Protein AF-A0A955ZMC4-F1 (afdb_monomer_lite)

pLDDT: mean 79.46, std 15.6, range [41.31, 94.06]

Structure (mmCIF, N/CA/C/O backbone):
data_AF-A0A955ZMC4-F1
#
_entry.id   AF-A0A955ZMC4-F1
#
loop_
_atom_site.group_PDB
_atom_site.id
_atom_site.type_symbol
_atom_site.label_atom_id
_atom_site.label_alt_id
_atom_site.label_comp_id
_atom_site.label_asym_id
_atom_site.label_entity_id
_atom_site.label_seq_id
_atom_site.pdbx_PDB_ins_code
_atom_site.Cartn_x
_atom_site.Cartn_y
_atom_site.Cartn_z
_atom_site.occupancy
_atom_site.B_iso_or_equiv
_atom_site.auth_seq_id
_atom_site.auth_comp_id
_atom_site.auth_asym_id
_atom_site.auth_atom_id
_atom_site.pdbx_PDB_model_num
ATOM 1 N N . MET A 1 1 ? 25.271 -28.287 45.655 1.00 44.34 1 MET A N 1
ATOM 2 C CA . MET A 1 1 ? 23.927 -27.688 45.802 1.00 44.34 1 MET A CA 1
ATOM 3 C C . MET A 1 1 ? 23.465 -27.319 44.400 1.00 44.34 1 MET A C 1
ATOM 5 O O . MET A 1 1 ? 24.111 -26.497 43.769 1.00 44.34 1 MET A O 1
ATOM 9 N N . ARG A 1 2 ? 22.493 -28.053 43.844 1.00 44.69 2 ARG A N 1
ATOM 10 C CA . ARG A 1 2 ? 22.006 -27.866 42.467 1.00 44.69 2 ARG A CA 1
ATOM 11 C C . ARG A 1 2 ? 20.879 -26.839 42.517 1.00 44.69 2 ARG A C 1
ATOM 13 O O . ARG A 1 2 ? 19.793 -27.168 42.981 1.00 44.69 2 ARG A O 1
ATOM 20 N N . SER A 1 3 ? 21.160 -25.607 42.108 1.00 47.25 3 SER A N 1
ATOM 21 C CA . SER A 1 3 ? 20.132 -24.574 42.000 1.00 47.25 3 SER A CA 1
ATOM 22 C C . SER A 1 3 ? 19.228 -24.889 40.815 1.00 47.25 3 SER A C 1
ATOM 24 O O . SER A 1 3 ? 19.640 -24.821 39.660 1.00 47.25 3 SER A O 1
ATOM 26 N N . VAL A 1 4 ? 17.997 -25.272 41.137 1.00 54.53 4 VAL A N 1
ATOM 27 C CA . VAL A 1 4 ? 16.861 -25.331 40.222 1.00 54.53 4 VAL A CA 1
ATOM 28 C C . VAL A 1 4 ? 16.446 -23.885 39.970 1.00 54.53 4 VAL A C 1
ATOM 30 O O . VAL A 1 4 ? 15.851 -23.259 40.844 1.00 54.53 4 VAL A O 1
ATOM 33 N N . PHE A 1 5 ? 16.799 -23.325 38.813 1.00 49.81 5 PHE A N 1
ATOM 34 C CA . PHE A 1 5 ? 16.191 -22.072 38.375 1.00 49.81 5 PHE A CA 1
ATOM 35 C C . PHE A 1 5 ? 14.831 -22.398 37.771 1.00 49.81 5 PHE A C 1
ATOM 37 O O . PHE A 1 5 ? 14.717 -23.030 36.722 1.00 49.81 5 PHE A O 1
ATOM 44 N N . ALA A 1 6 ? 13.809 -22.029 38.535 1.00 47.81 6 ALA A N 1
ATOM 45 C CA . ALA A 1 6 ? 12.412 -22.155 38.196 1.00 47.81 6 ALA A CA 1
ATOM 46 C C . ALA A 1 6 ? 12.115 -21.470 36.856 1.00 47.81 6 ALA A C 1
ATOM 48 O O . ALA A 1 6 ? 12.454 -20.307 36.639 1.00 47.81 6 ALA A O 1
ATOM 49 N N . VAL A 1 7 ? 11.443 -22.219 35.983 1.00 51.25 7 VAL A N 1
ATOM 50 C CA . VAL A 1 7 ? 10.759 -21.717 34.794 1.00 51.25 7 VAL A CA 1
ATOM 51 C C . VAL A 1 7 ? 9.654 -20.780 35.275 1.00 51.25 7 VAL A C 1
ATOM 53 O O . VAL A 1 7 ? 8.578 -21.216 35.682 1.00 51.25 7 VAL A O 1
ATOM 56 N N . ALA A 1 8 ? 9.943 -19.481 35.285 1.00 49.03 8 ALA A N 1
ATOM 57 C CA . ALA A 1 8 ? 8.933 -18.454 35.458 1.00 49.03 8 ALA A CA 1
ATOM 58 C C . ALA A 1 8 ? 8.169 -18.317 34.136 1.00 49.03 8 ALA A C 1
ATOM 60 O O . ALA A 1 8 ? 8.616 -17.659 33.198 1.00 49.03 8 ALA A O 1
ATOM 61 N N . LEU A 1 9 ? 7.021 -18.992 34.075 1.00 51.78 9 LEU A N 1
ATOM 62 C CA . LEU A 1 9 ? 5.942 -18.755 33.121 1.00 51.78 9 LEU A CA 1
ATOM 63 C C . LEU A 1 9 ? 5.473 -17.296 33.243 1.00 51.78 9 LEU A C 1
ATOM 65 O O . LEU A 1 9 ? 4.552 -16.985 33.996 1.00 51.78 9 LEU A O 1
ATOM 69 N N . LEU A 1 10 ? 6.123 -16.396 32.510 1.00 46.91 10 LEU A N 1
ATOM 70 C CA . LEU A 1 10 ? 5.631 -15.049 32.247 1.00 46.91 10 LEU A CA 1
ATOM 71 C C . LEU A 1 10 ? 4.826 -15.085 30.949 1.00 46.91 10 LEU A C 1
ATOM 73 O O . LEU A 1 10 ? 5.359 -15.019 29.844 1.00 46.91 10 LEU A O 1
ATOM 77 N N . ALA A 1 11 ? 3.513 -15.213 31.111 1.00 56.38 11 ALA A N 1
ATOM 78 C CA . ALA A 1 11 ? 2.548 -14.890 30.080 1.00 56.38 11 ALA A CA 1
ATOM 79 C C . ALA A 1 11 ? 2.593 -13.375 29.808 1.00 56.38 11 ALA A C 1
ATOM 81 O O . ALA A 1 11 ? 1.967 -12.589 30.511 1.00 56.38 11 ALA A O 1
ATOM 82 N N . CYS A 1 12 ? 3.327 -12.981 28.772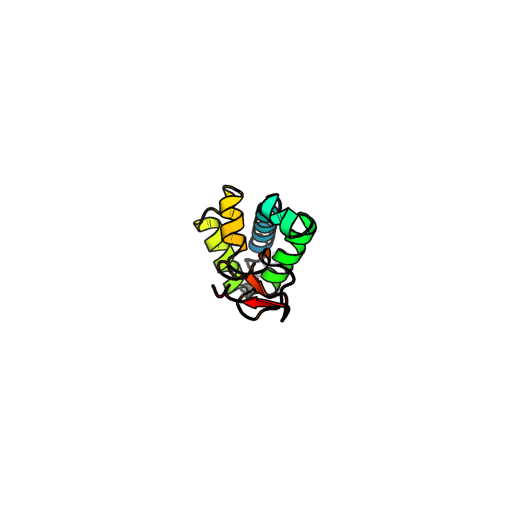 1.00 44.91 12 CYS A N 1
ATOM 83 C CA . CYS A 1 12 ? 3.064 -11.773 28.000 1.00 44.91 12 CYS A CA 1
ATOM 84 C C . CYS A 1 12 ? 2.985 -12.222 26.541 1.00 44.91 12 CYS A C 1
ATOM 86 O O . CYS A 1 12 ? 3.964 -12.715 25.984 1.00 44.91 12 CYS A O 1
ATOM 88 N N . GLY A 1 13 ? 1.798 -12.130 25.943 1.00 46.28 13 GLY A N 1
ATOM 89 C CA . GLY A 1 13 ? 1.525 -12.502 24.554 1.00 46.28 13 GLY A CA 1
ATOM 90 C C . GLY A 1 13 ? 2.170 -11.551 23.544 1.00 46.28 13 GLY A C 1
ATOM 91 O O . GLY A 1 13 ? 1.471 -10.903 22.777 1.00 46.28 13 GLY A O 1
ATOM 92 N N . CYS A 1 14 ? 3.497 -11.472 23.537 1.00 54.31 14 CYS A N 1
ATOM 93 C CA . CYS A 1 14 ? 4.301 -10.779 22.532 1.00 54.31 14 CYS A CA 1
ATOM 94 C C . CYS A 1 14 ? 5.415 -11.686 21.978 1.00 54.31 14 CYS A C 1
ATOM 96 O O . CYS A 1 14 ? 6.460 -11.215 21.548 1.00 54.31 14 CYS A O 1
ATOM 98 N N . ALA A 1 15 ? 5.182 -13.000 21.921 1.00 46.75 15 ALA A N 1
ATOM 99 C CA . ALA A 1 15 ? 6.034 -13.943 21.190 1.00 46.75 15 ALA A CA 1
ATOM 100 C C . ALA A 1 15 ? 5.685 -13.983 19.683 1.00 46.75 15 ALA A C 1
ATOM 102 O O . ALA A 1 15 ? 5.483 -15.054 19.120 1.00 46.75 15 ALA A O 1
ATOM 103 N N . GLY A 1 16 ? 5.571 -12.810 19.046 1.00 44.38 16 GLY A N 1
ATOM 104 C CA . GLY A 1 16 ? 5.252 -12.687 17.614 1.00 44.38 16 GLY A CA 1
ATOM 105 C C . GLY A 1 16 ? 5.879 -11.494 16.877 1.00 44.38 16 GLY A C 1
ATOM 106 O O . GLY A 1 16 ? 5.751 -11.419 15.663 1.00 44.38 16 GLY A O 1
ATOM 107 N N . LEU A 1 17 ? 6.576 -10.577 17.562 1.00 44.50 17 LEU A N 1
ATOM 108 C CA . LEU A 1 17 ? 7.059 -9.320 16.956 1.00 44.50 17 LEU A CA 1
ATOM 109 C C . LEU A 1 17 ? 8.518 -9.325 16.471 1.00 44.50 17 LEU A C 1
ATOM 111 O O . LEU A 1 17 ? 8.997 -8.298 16.021 1.00 44.50 17 LEU A O 1
ATOM 115 N N . VAL A 1 18 ? 9.254 -10.438 16.538 1.00 44.88 18 VAL A N 1
ATOM 116 C CA . VAL A 1 18 ? 10.579 -10.466 15.877 1.00 44.88 18 VAL A CA 1
ATOM 117 C C . VAL A 1 18 ? 10.442 -10.862 14.403 1.00 44.88 18 VAL A C 1
ATOM 119 O O . VAL A 1 18 ? 11.096 -10.267 13.564 1.00 44.88 18 VAL A O 1
ATOM 122 N N . GLY A 1 19 ? 9.506 -11.757 14.058 1.00 47.69 19 GLY A N 1
ATOM 123 C CA . GLY A 1 19 ? 9.282 -12.168 12.663 1.00 47.69 19 GLY A CA 1
ATOM 124 C C . GLY A 1 19 ? 8.350 -11.252 11.864 1.00 47.69 19 GLY A C 1
ATOM 125 O O . GLY A 1 19 ? 8.623 -10.967 10.707 1.00 47.69 19 GLY A O 1
ATOM 126 N N . ALA A 1 20 ? 7.274 -10.735 12.472 1.00 52.44 20 ALA A N 1
ATOM 127 C CA . ALA A 1 20 ? 6.296 -9.899 11.760 1.00 52.44 20 ALA A CA 1
ATOM 128 C C . ALA A 1 20 ? 6.845 -8.518 11.351 1.00 52.44 20 ALA A C 1
ATOM 130 O O . ALA A 1 20 ? 6.267 -7.835 10.504 1.00 52.44 20 ALA A O 1
ATOM 131 N N . ASP A 1 21 ? 7.934 -8.081 11.981 1.00 59.97 21 ASP A N 1
ATOM 132 C CA . ASP A 1 21 ? 8.611 -6.828 11.669 1.00 59.97 21 ASP A CA 1
ATOM 133 C C . ASP A 1 21 ? 9.599 -6.984 10.512 1.00 59.97 21 ASP A C 1
ATOM 135 O O . ASP A 1 21 ? 9.594 -6.138 9.620 1.00 59.97 21 ASP A O 1
ATOM 139 N N . GLU A 1 22 ? 10.351 -8.088 10.462 1.00 65.75 22 GLU A N 1
ATOM 140 C CA . GLU A 1 22 ? 11.218 -8.429 9.323 1.00 65.75 22 GLU A CA 1
ATOM 141 C C . GLU A 1 22 ? 10.389 -8.751 8.070 1.00 65.75 22 GLU A C 1
ATOM 143 O O . GLU A 1 22 ? 10.588 -8.139 7.025 1.00 65.75 22 GLU A O 1
ATOM 148 N N . GLU A 1 23 ? 9.362 -9.598 8.199 1.00 71.62 23 GLU A N 1
ATOM 149 C CA . GLU A 1 23 ? 8.484 -9.989 7.085 1.00 71.62 23 GLU A CA 1
ATOM 150 C C . GLU A 1 23 ? 7.713 -8.783 6.514 1.00 71.62 23 GLU A C 1
ATOM 152 O O . GLU A 1 23 ? 7.443 -8.695 5.317 1.00 71.62 23 GLU A O 1
ATOM 157 N N . ARG A 1 24 ? 7.412 -7.790 7.364 1.00 76.06 24 ARG A N 1
ATOM 158 C CA . ARG A 1 24 ? 6.831 -6.515 6.934 1.00 76.06 24 ARG A CA 1
ATOM 159 C C . ARG A 1 24 ? 7.815 -5.671 6.133 1.00 76.06 24 ARG A C 1
ATOM 161 O O . ARG A 1 24 ? 7.407 -5.110 5.119 1.00 76.06 24 ARG A O 1
ATOM 168 N N . GLN A 1 25 ? 9.054 -5.527 6.601 1.00 78.50 25 GLN A N 1
ATOM 169 C CA . GLN A 1 25 ? 10.063 -4.733 5.895 1.00 78.50 25 GLN A CA 1
ATOM 170 C C . GLN A 1 25 ? 10.384 -5.350 4.532 1.00 78.50 25 GLN A C 1
ATOM 172 O O . GLN A 1 25 ? 10.402 -4.629 3.539 1.00 78.50 25 GLN A O 1
ATOM 177 N N . ASP A 1 26 ? 10.484 -6.678 4.452 1.00 82.69 26 ASP A N 1
ATOM 178 C CA . ASP A 1 26 ? 10.683 -7.389 3.186 1.00 82.69 26 ASP A CA 1
ATOM 179 C C . ASP A 1 26 ? 9.545 -7.122 2.189 1.00 82.69 26 ASP A C 1
ATOM 181 O O . ASP A 1 26 ? 9.790 -6.844 1.014 1.00 82.69 26 ASP A O 1
ATOM 185 N N . VAL A 1 27 ? 8.289 -7.144 2.651 1.00 85.88 27 VAL A N 1
ATOM 186 C CA . VAL A 1 27 ? 7.122 -6.832 1.812 1.00 85.88 27 VAL A CA 1
ATOM 187 C C . VAL A 1 27 ? 7.128 -5.371 1.350 1.00 85.88 27 VAL A C 1
ATOM 189 O O . VAL A 1 27 ? 6.831 -5.105 0.186 1.00 85.88 27 VAL A O 1
ATOM 192 N N . ILE A 1 28 ? 7.475 -4.424 2.228 1.00 87.56 28 ILE A N 1
ATOM 193 C CA . ILE A 1 28 ? 7.563 -2.998 1.877 1.00 87.56 28 ILE A CA 1
ATOM 194 C C . ILE A 1 28 ? 8.634 -2.784 0.802 1.00 87.56 28 ILE A C 1
ATOM 196 O O . ILE A 1 28 ? 8.335 -2.204 -0.242 1.00 87.56 28 ILE A O 1
ATOM 200 N N . SER A 1 29 ? 9.848 -3.298 1.011 1.00 87.19 29 SER A N 1
ATOM 201 C CA . SER A 1 29 ? 10.934 -3.189 0.034 1.00 87.19 29 SER A CA 1
ATOM 202 C C . SER A 1 29 ? 10.574 -3.854 -1.294 1.00 87.19 29 SER A C 1
ATOM 204 O O . SER A 1 29 ? 10.886 -3.325 -2.360 1.00 87.19 29 SER A O 1
ATOM 206 N N . LEU A 1 30 ? 9.854 -4.977 -1.260 1.00 86.25 30 LEU A N 1
ATOM 207 C CA . LEU A 1 30 ? 9.417 -5.672 -2.467 1.00 86.25 30 LEU A CA 1
ATOM 208 C C . LEU A 1 30 ? 8.319 -4.919 -3.235 1.00 86.25 30 LEU A C 1
ATOM 210 O O . LEU A 1 30 ? 8.266 -5.007 -4.457 1.00 86.25 30 LEU A O 1
ATOM 214 N N . ILE A 1 31 ? 7.472 -4.138 -2.563 1.00 87.00 31 ILE A N 1
ATOM 215 C CA . ILE A 1 31 ? 6.557 -3.207 -3.242 1.00 87.00 31 ILE A CA 1
ATOM 216 C C . ILE A 1 31 ? 7.347 -2.041 -3.847 1.00 87.00 31 ILE A C 1
ATOM 218 O O . ILE A 1 31 ? 7.129 -1.666 -4.997 1.00 87.00 31 ILE A O 1
ATOM 222 N N . CYS A 1 32 ? 8.286 -1.482 -3.086 1.00 88.69 32 CYS A N 1
ATOM 223 C CA . CYS A 1 32 ? 9.017 -0.273 -3.456 1.00 88.69 32 CYS A CA 1
ATOM 224 C C . CYS A 1 32 ? 10.180 -0.504 -4.437 1.00 88.69 32 CYS A C 1
ATOM 226 O O . CYS A 1 32 ? 10.780 0.466 -4.895 1.00 88.69 32 CYS A O 1
ATOM 228 N N . VAL A 1 33 ? 10.494 -1.755 -4.797 1.00 88.19 33 VAL A N 1
ATOM 229 C CA . VAL A 1 33 ? 11.416 -2.081 -5.903 1.00 88.19 33 VAL A CA 1
ATOM 230 C C . VAL A 1 33 ? 10.759 -1.908 -7.278 1.00 88.19 33 VAL A C 1
ATOM 232 O O . VAL A 1 33 ? 11.448 -1.823 -8.293 1.00 88.19 33 VAL A O 1
ATOM 235 N N . CYS A 1 34 ? 9.428 -1.867 -7.326 1.00 85.06 34 CYS A N 1
ATOM 236 C CA . CYS A 1 34 ? 8.678 -1.686 -8.558 1.00 85.06 34 CYS A CA 1
ATOM 237 C C . CYS A 1 34 ? 8.725 -0.230 -9.004 1.00 85.06 34 CYS A C 1
ATOM 239 O O . CYS A 1 34 ? 8.230 0.637 -8.289 1.00 85.06 34 CYS A O 1
ATOM 241 N N . ASP A 1 35 ? 9.293 0.028 -10.185 1.00 76.62 35 ASP A N 1
ATOM 242 C CA . ASP A 1 35 ? 9.537 1.388 -10.680 1.00 76.62 35 ASP A CA 1
ATOM 243 C C . ASP A 1 35 ? 8.254 2.221 -10.744 1.00 76.62 35 ASP A C 1
ATOM 245 O O . ASP A 1 35 ? 8.255 3.355 -10.289 1.00 76.62 35 ASP A O 1
ATOM 249 N N . ASP A 1 36 ? 7.135 1.634 -11.175 1.00 72.50 36 ASP A N 1
ATOM 250 C CA . ASP A 1 36 ? 5.846 2.333 -11.242 1.00 72.50 36 ASP A CA 1
ATOM 251 C C . ASP A 1 36 ? 5.401 2.858 -9.864 1.00 72.50 36 ASP A C 1
ATOM 253 O O . ASP A 1 36 ? 4.962 3.997 -9.739 1.00 72.50 36 ASP A O 1
ATOM 257 N N . VAL A 1 37 ? 5.600 2.064 -8.807 1.00 71.81 37 VAL A N 1
ATOM 258 C CA . VAL A 1 37 ? 5.260 2.451 -7.429 1.00 71.81 37 VAL A CA 1
ATOM 259 C C . VAL A 1 37 ? 6.323 3.385 -6.850 1.00 71.81 37 VAL A C 1
ATOM 261 O O . VAL A 1 37 ? 6.006 4.375 -6.201 1.00 71.81 37 VAL A O 1
ATOM 264 N N . ALA A 1 38 ? 7.605 3.108 -7.078 1.00 77.88 38 ALA A N 1
ATOM 265 C CA . ALA A 1 38 ? 8.705 3.910 -6.554 1.00 77.88 38 ALA A CA 1
ATOM 266 C C . ALA A 1 38 ? 8.729 5.318 -7.162 1.00 77.88 38 ALA A C 1
ATOM 268 O O . ALA A 1 38 ? 8.894 6.304 -6.440 1.00 77.88 38 ALA A O 1
ATOM 269 N N . SER A 1 39 ? 8.545 5.421 -8.477 1.00 73.50 39 SER A N 1
ATOM 270 C CA . SER A 1 39 ? 8.526 6.672 -9.234 1.00 73.50 39 SER A CA 1
ATOM 271 C C . SER A 1 39 ? 7.370 7.566 -8.802 1.00 73.50 39 SER A C 1
ATOM 273 O O . SER A 1 39 ? 7.563 8.776 -8.669 1.00 73.50 39 SER A O 1
ATOM 275 N N . ASP A 1 40 ? 6.225 6.977 -8.447 1.00 73.19 40 ASP A N 1
ATOM 276 C CA . ASP A 1 40 ? 5.121 7.699 -7.821 1.00 73.19 40 ASP A CA 1
ATOM 277 C C . ASP A 1 40 ? 5.570 8.434 -6.554 1.00 73.19 40 ASP A C 1
ATOM 279 O O . ASP A 1 40 ? 5.169 9.572 -6.330 1.00 73.19 40 ASP A O 1
ATOM 283 N N . PHE A 1 41 ? 6.459 7.848 -5.748 1.00 66.25 41 PHE A N 1
ATOM 284 C CA . PHE A 1 41 ? 6.972 8.425 -4.502 1.00 66.25 41 PHE A CA 1
ATOM 285 C C . PHE A 1 41 ? 8.223 9.300 -4.634 1.00 66.25 41 PHE A C 1
ATOM 287 O O . PHE A 1 41 ? 8.629 9.910 -3.646 1.00 66.25 41 PHE A O 1
ATOM 294 N N . GLY A 1 42 ? 8.813 9.422 -5.822 1.00 76.56 42 GLY A N 1
ATOM 295 C CA . GLY A 1 42 ? 10.120 10.069 -5.982 1.00 76.56 42 GLY A CA 1
ATOM 296 C C . GLY A 1 42 ? 11.297 9.161 -5.598 1.00 76.56 42 GLY A C 1
ATOM 297 O O . GLY A 1 42 ? 12.377 9.654 -5.275 1.00 76.56 42 GLY A O 1
ATOM 298 N N . GLY A 1 43 ? 11.088 7.842 -5.631 1.00 84.50 43 GLY A N 1
ATOM 299 C CA . GLY A 1 43 ? 12.093 6.800 -5.434 1.00 84.50 43 GLY A CA 1
ATOM 300 C C . GLY A 1 43 ? 11.724 5.782 -4.350 1.00 84.50 43 GLY A C 1
ATOM 301 O O . GLY A 1 43 ? 10.861 6.019 -3.503 1.00 84.50 43 GLY A O 1
ATOM 302 N N . ALA A 1 44 ? 12.440 4.652 -4.346 1.00 85.62 44 ALA A N 1
ATOM 303 C CA . ALA A 1 44 ? 12.203 3.535 -3.426 1.00 85.62 44 ALA A CA 1
ATOM 304 C C . ALA A 1 44 ? 12.245 3.963 -1.948 1.00 85.62 44 ALA A C 1
ATOM 306 O O . ALA A 1 44 ? 11.341 3.634 -1.194 1.00 85.62 44 ALA A O 1
ATOM 307 N N . ALA A 1 45 ? 13.216 4.790 -1.549 1.00 86.56 45 ALA A N 1
ATOM 308 C CA . ALA A 1 45 ? 13.346 5.237 -0.158 1.00 86.56 45 ALA A CA 1
ATOM 309 C C . ALA A 1 45 ? 12.131 6.044 0.345 1.00 86.56 45 ALA A C 1
ATOM 311 O O . ALA A 1 45 ? 11.726 5.913 1.499 1.00 86.56 45 ALA A O 1
ATOM 312 N N . ALA A 1 46 ? 11.537 6.881 -0.513 1.00 86.75 46 ALA A N 1
ATOM 313 C CA . ALA A 1 46 ? 10.344 7.651 -0.162 1.00 86.75 46 ALA A CA 1
ATOM 314 C C . ALA A 1 46 ? 9.098 6.755 -0.088 1.00 86.75 46 ALA A C 1
ATOM 316 O O . ALA A 1 46 ? 8.258 6.942 0.793 1.00 86.75 46 ALA A O 1
ATOM 317 N N . CYS A 1 47 ? 9.015 5.753 -0.968 1.00 87.44 47 CYS A N 1
ATOM 318 C CA . CYS A 1 47 ? 7.997 4.710 -0.907 1.00 87.44 47 CYS A CA 1
ATOM 319 C C . CYS A 1 47 ? 8.090 3.927 0.414 1.00 87.44 47 CYS A C 1
ATOM 321 O O . CYS A 1 47 ? 7.104 3.841 1.143 1.00 87.44 47 CYS A O 1
ATOM 323 N N . GLU A 1 48 ? 9.278 3.432 0.778 1.00 89.50 48 GLU A N 1
ATOM 324 C CA . GLU A 1 48 ? 9.478 2.635 1.995 1.00 89.50 48 GLU A CA 1
ATOM 325 C C . GLU A 1 48 ? 9.116 3.426 3.258 1.00 89.50 48 GLU A C 1
ATOM 327 O O . GLU A 1 48 ? 8.414 2.917 4.135 1.00 89.50 48 GLU A O 1
ATOM 332 N N . ALA A 1 49 ? 9.536 4.695 3.329 1.00 88.69 49 ALA A N 1
ATOM 333 C CA . ALA A 1 49 ? 9.234 5.572 4.455 1.00 88.69 49 ALA A CA 1
ATOM 334 C C . ALA A 1 49 ? 7.722 5.798 4.633 1.00 88.69 49 ALA A C 1
ATOM 336 O O . ALA A 1 49 ? 7.210 5.687 5.751 1.00 88.69 49 ALA A O 1
ATOM 337 N N . GLU A 1 50 ? 6.997 6.078 3.546 1.00 86.62 50 GLU A N 1
ATOM 338 C CA . GLU A 1 50 ? 5.547 6.283 3.607 1.00 86.62 50 GLU A CA 1
ATOM 339 C C . GLU A 1 50 ? 4.813 4.985 3.971 1.00 86.62 50 GLU A C 1
ATOM 341 O O . GLU A 1 50 ? 3.962 4.985 4.865 1.00 86.62 50 GLU A O 1
ATOM 346 N N . LEU A 1 51 ? 5.141 3.866 3.313 1.00 88.19 51 LEU A N 1
ATOM 347 C CA . LEU A 1 51 ? 4.482 2.583 3.566 1.00 88.19 51 LEU A CA 1
ATOM 348 C C . LEU A 1 51 ? 4.728 2.102 4.998 1.00 88.19 51 LEU A C 1
ATOM 350 O O . LEU A 1 51 ? 3.778 1.668 5.657 1.00 88.19 51 LEU A O 1
ATOM 354 N N . SER A 1 52 ? 5.959 2.232 5.506 1.00 89.56 52 SER A N 1
ATOM 355 C CA . SER A 1 52 ? 6.263 1.921 6.906 1.00 89.56 52 SER A CA 1
ATOM 356 C C . SER A 1 52 ? 5.432 2.793 7.836 1.00 89.56 52 SER A C 1
ATOM 358 O O . SER A 1 52 ? 4.732 2.256 8.690 1.00 89.56 52 SER A O 1
ATOM 360 N N . SER A 1 53 ? 5.412 4.115 7.626 1.00 89.38 53 SER A N 1
ATOM 361 C CA . SER A 1 53 ? 4.647 5.042 8.468 1.00 89.38 53 SER A CA 1
ATOM 362 C C . SER A 1 53 ? 3.159 4.683 8.534 1.00 89.38 53 SER A C 1
ATOM 364 O O . SER A 1 53 ? 2.560 4.670 9.614 1.00 89.38 53 SER A O 1
ATOM 366 N N . ARG A 1 54 ? 2.555 4.318 7.399 1.00 89.12 54 ARG A N 1
ATOM 367 C CA . ARG A 1 54 ? 1.143 3.917 7.331 1.00 89.12 54 ARG A CA 1
ATOM 368 C C . ARG A 1 54 ? 0.867 2.593 8.022 1.00 89.12 54 ARG A C 1
ATOM 370 O O . ARG A 1 54 ? -0.114 2.472 8.759 1.00 89.12 54 ARG A O 1
ATOM 377 N N . LEU A 1 55 ? 1.726 1.601 7.805 1.00 88.81 55 LEU A N 1
ATOM 378 C CA . LEU A 1 55 ? 1.610 0.313 8.479 1.00 88.81 55 LEU A CA 1
ATOM 379 C C . LEU A 1 55 ? 1.811 0.474 9.989 1.00 88.81 55 LEU A C 1
ATOM 381 O O . LEU A 1 55 ? 1.071 -0.145 10.755 1.00 88.81 55 LEU A O 1
ATOM 385 N N . ASP A 1 56 ? 2.733 1.333 10.420 1.0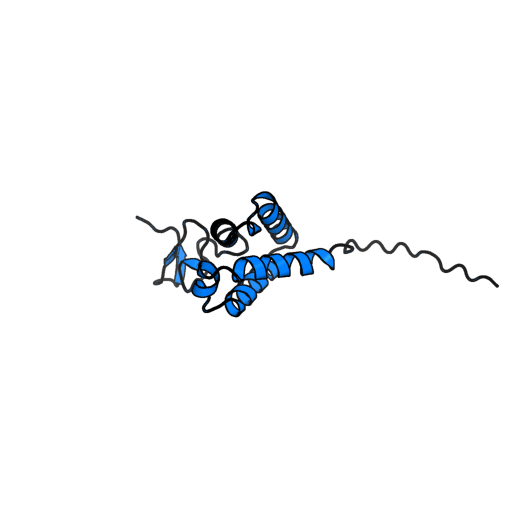0 88.38 56 ASP A N 1
ATOM 386 C CA . ASP A 1 56 ? 2.995 1.653 11.825 1.00 88.38 56 ASP A CA 1
ATOM 387 C C . ASP A 1 56 ? 1.813 2.382 12.482 1.00 88.38 56 ASP A C 1
ATOM 389 O O . ASP A 1 56 ? 1.453 2.060 13.616 1.00 88.38 56 ASP A O 1
ATOM 393 N N . GLY A 1 57 ? 1.148 3.286 11.753 1.00 87.50 57 GLY A N 1
ATOM 394 C CA . GLY A 1 57 ? -0.074 3.967 12.194 1.00 87.50 57 GLY A CA 1
ATOM 395 C C . GLY A 1 57 ? -1.324 3.075 12.237 1.00 87.50 57 GLY A C 1
ATOM 396 O O . GLY A 1 57 ? -2.296 3.402 12.921 1.00 87.50 57 GLY A O 1
ATOM 397 N N . ALA A 1 58 ? -1.319 1.939 11.537 1.00 88.75 58 ALA A N 1
ATOM 398 C CA . ALA A 1 58 ? -2.409 0.970 11.573 1.00 88.75 58 ALA A CA 1
ATOM 399 C C . ALA A 1 58 ? -2.375 0.108 12.846 1.00 88.75 58 ALA A C 1
ATOM 401 O O . ALA A 1 58 ? -1.317 -0.214 13.389 1.00 88.75 58 ALA A O 1
ATOM 402 N N . SER A 1 59 ? -3.549 -0.351 13.296 1.00 89.88 59 SER A N 1
ATOM 403 C CA . SER A 1 59 ? -3.622 -1.323 14.393 1.00 89.88 59 SER A CA 1
ATOM 404 C C . SER A 1 59 ? -2.887 -2.622 14.031 1.00 89.88 59 SER A C 1
ATOM 406 O O . SER A 1 59 ? -2.878 -3.029 12.866 1.00 89.88 59 SER A O 1
ATOM 408 N N . ALA A 1 60 ? -2.338 -3.327 15.026 1.00 86.56 60 ALA A N 1
ATOM 409 C CA . ALA A 1 60 ? -1.643 -4.600 14.804 1.00 86.56 60 ALA A CA 1
ATOM 410 C C . ALA A 1 60 ? -2.517 -5.626 14.053 1.00 86.56 60 ALA A C 1
ATOM 412 O O . ALA A 1 60 ? -2.038 -6.327 13.162 1.00 86.56 60 ALA A O 1
ATOM 413 N N . SER A 1 61 ? -3.819 -5.670 14.353 1.00 86.75 61 SER A N 1
ATOM 414 C CA . SER A 1 61 ? -4.779 -6.542 13.668 1.00 86.75 61 SER A CA 1
ATOM 415 C C . SER A 1 61 ? -5.018 -6.129 12.214 1.00 86.75 61 SER A C 1
ATOM 417 O O . SER A 1 61 ? -5.163 -6.993 11.353 1.00 86.75 61 SER A O 1
ATOM 419 N N . THR A 1 62 ? -5.060 -4.826 11.924 1.00 89.62 62 THR A N 1
ATOM 420 C CA . THR A 1 62 ? -5.185 -4.305 10.552 1.00 89.62 62 THR A CA 1
ATOM 421 C C . THR A 1 62 ? -3.942 -4.633 9.735 1.00 89.62 62 THR A C 1
ATOM 423 O O . THR A 1 62 ? -4.058 -5.138 8.623 1.00 89.62 62 THR A O 1
ATOM 426 N N . ARG A 1 63 ? -2.758 -4.399 10.308 1.00 89.25 63 ARG A N 1
ATOM 427 C CA . ARG A 1 63 ? -1.467 -4.698 9.684 1.00 89.25 63 ARG A CA 1
ATOM 428 C C . ARG A 1 63 ? -1.323 -6.184 9.364 1.00 89.25 63 ARG A C 1
ATOM 430 O O . ARG A 1 63 ? -0.987 -6.523 8.238 1.00 89.25 63 ARG A O 1
ATOM 437 N N . SER A 1 64 ? -1.652 -7.052 10.323 1.00 87.31 64 SER A N 1
ATOM 438 C CA . SER A 1 64 ? -1.586 -8.510 10.135 1.00 87.31 64 SER A CA 1
ATOM 439 C C . SER A 1 64 ? -2.499 -8.960 8.994 1.00 87.31 64 SER A C 1
ATOM 441 O O . SER A 1 64 ? -2.041 -9.611 8.067 1.00 87.31 64 SER A O 1
ATOM 443 N N . LYS A 1 65 ? -3.759 -8.499 8.978 1.00 89.88 65 LYS A N 1
ATOM 444 C CA . LYS A 1 65 ? -4.701 -8.809 7.889 1.00 89.88 65 LYS A CA 1
ATOM 445 C C . LYS A 1 65 ? -4.221 -8.326 6.522 1.00 89.88 65 LYS A C 1
ATOM 447 O O . LYS A 1 65 ? -4.515 -8.963 5.515 1.00 89.88 65 LYS A O 1
ATOM 452 N N . TRP A 1 66 ? -3.547 -7.180 6.465 1.00 90.69 66 TRP A N 1
ATOM 453 C CA . TRP A 1 66 ? -2.985 -6.683 5.214 1.00 90.69 66 TRP A CA 1
ATOM 454 C C . TRP A 1 66 ? -1.826 -7.561 4.731 1.00 90.69 66 TRP A C 1
ATOM 456 O O . TRP A 1 66 ? -1.827 -7.941 3.566 1.00 90.69 66 TRP A O 1
ATOM 466 N N . LEU A 1 67 ? -0.913 -7.964 5.624 1.00 88.25 67 LEU A N 1
ATOM 467 C CA . LEU A 1 67 ? 0.174 -8.899 5.303 1.00 88.25 67 LEU A CA 1
ATOM 468 C C . LEU A 1 67 ? -0.366 -10.269 4.857 1.00 88.25 67 LEU A C 1
ATOM 470 O O . LEU A 1 67 ? 0.050 -10.783 3.821 1.00 88.25 67 LEU A O 1
ATOM 474 N N . ASP A 1 68 ? -1.364 -10.812 5.560 1.00 89.25 68 ASP A N 1
ATOM 475 C CA . ASP A 1 68 ? -2.046 -12.052 5.166 1.00 89.25 68 ASP A CA 1
ATOM 476 C C . ASP A 1 68 ? -2.632 -11.940 3.750 1.00 89.25 68 ASP A C 1
ATOM 478 O O . ASP A 1 68 ? -2.475 -12.838 2.921 1.00 89.25 68 ASP A O 1
ATOM 482 N N . ASN A 1 69 ? -3.283 -10.813 3.441 1.00 88.44 69 ASN A N 1
ATOM 483 C CA . ASN A 1 69 ? -3.821 -10.551 2.108 1.00 88.44 69 ASN A CA 1
ATOM 484 C C . ASN A 1 69 ? -2.720 -10.393 1.058 1.00 88.44 69 ASN A C 1
ATOM 486 O O . ASN A 1 69 ? -2.903 -10.862 -0.066 1.00 88.44 69 ASN A O 1
ATOM 490 N N . PHE A 1 70 ? -1.598 -9.761 1.407 1.00 89.12 70 PHE A N 1
ATOM 491 C CA . PHE A 1 70 ? -0.450 -9.600 0.520 1.00 89.12 70 PHE A CA 1
ATOM 492 C C . PHE A 1 70 ? 0.080 -10.962 0.065 1.00 89.12 70 PHE A C 1
ATOM 494 O O . PHE A 1 70 ? 0.224 -11.210 -1.136 1.00 89.12 70 PHE A O 1
ATOM 501 N N . VAL A 1 71 ? 0.280 -11.877 1.015 1.00 89.06 71 VAL A N 1
ATOM 502 C CA . VAL A 1 71 ? 0.725 -13.249 0.741 1.00 89.06 71 VAL A CA 1
ATOM 503 C C . VAL A 1 71 ? -0.350 -14.030 -0.019 1.00 89.06 71 VAL A C 1
ATOM 505 O O . VAL A 1 71 ? -0.065 -14.629 -1.057 1.00 89.06 71 VAL A O 1
ATOM 508 N N . ALA A 1 72 ? -1.606 -13.990 0.435 1.00 89.38 72 ALA A N 1
ATOM 509 C CA . ALA A 1 72 ? -2.701 -14.750 -0.170 1.00 89.38 72 ALA A CA 1
ATOM 510 C C . ALA A 1 72 ? -2.991 -14.338 -1.623 1.00 89.38 72 ALA A C 1
ATOM 512 O O . ALA A 1 72 ? -3.301 -15.187 -2.462 1.00 89.38 72 ALA A O 1
ATOM 513 N N . LYS A 1 73 ? -2.874 -13.044 -1.940 1.00 87.44 73 LYS A N 1
ATOM 514 C CA . LYS A 1 73 ? -3.041 -12.511 -3.300 1.00 87.44 73 LYS A CA 1
ATOM 515 C C . LYS A 1 73 ? -1.775 -12.597 -4.149 1.00 87.44 73 LYS A C 1
ATOM 517 O O . LYS A 1 73 ? -1.823 -12.224 -5.321 1.00 87.44 73 LYS A O 1
ATOM 522 N N . LYS A 1 74 ? -0.678 -13.104 -3.580 1.00 90.12 74 LYS A N 1
ATOM 523 C CA . LYS A 1 74 ? 0.637 -13.182 -4.220 1.00 90.12 74 LYS A CA 1
ATOM 524 C C . LYS A 1 74 ? 1.097 -11.832 -4.761 1.00 90.12 74 LYS A C 1
ATOM 526 O O . LYS A 1 74 ? 1.578 -11.710 -5.886 1.00 90.12 74 LYS A O 1
ATOM 531 N N . CYS A 1 75 ? 0.928 -10.799 -3.946 1.00 88.31 75 CYS A N 1
ATOM 532 C CA . CYS A 1 75 ? 1.296 -9.443 -4.326 1.00 88.31 75 CYS A CA 1
ATOM 533 C C . CYS A 1 75 ? 2.797 -9.271 -4.558 1.00 88.31 75 CYS A C 1
ATOM 535 O O . CYS A 1 75 ? 3.194 -8.342 -5.250 1.00 88.31 75 CYS A O 1
ATOM 537 N N . GLY A 1 76 ? 3.616 -10.206 -4.069 1.00 86.94 76 GLY A N 1
ATOM 538 C CA . GLY A 1 76 ? 5.040 -10.226 -4.357 1.00 86.94 76 GLY A CA 1
ATOM 539 C C . GLY A 1 76 ? 5.471 -10.903 -5.661 1.00 86.94 76 GLY A C 1
ATOM 540 O O . GLY A 1 76 ? 6.657 -10.886 -5.971 1.00 86.94 76 GLY A O 1
ATOM 541 N N . ASP A 1 77 ? 4.554 -11.489 -6.440 1.00 88.50 77 ASP A N 1
ATOM 542 C CA . ASP A 1 77 ? 4.926 -12.228 -7.659 1.00 88.50 77 ASP A CA 1
ATOM 543 C C . ASP A 1 77 ? 5.401 -11.303 -8.795 1.00 88.50 77 ASP A C 1
ATOM 545 O O . ASP A 1 77 ? 6.184 -11.719 -9.649 1.00 88.50 77 ASP A O 1
ATOM 549 N N . ASN A 1 78 ? 4.874 -10.076 -8.870 1.00 88.06 78 ASN A N 1
ATOM 550 C CA . ASN A 1 78 ? 5.235 -9.068 -9.872 1.00 88.06 78 ASN A CA 1
ATOM 551 C C . ASN A 1 78 ? 4.680 -7.683 -9.505 1.00 88.06 78 ASN A C 1
ATOM 553 O O . ASN A 1 78 ? 3.784 -7.555 -8.671 1.00 88.06 78 ASN A O 1
ATOM 557 N N . CYS A 1 79 ? 5.156 -6.653 -10.206 1.00 87.00 79 CYS A N 1
ATOM 558 C CA . CYS A 1 79 ? 4.812 -5.264 -9.912 1.00 87.00 79 CYS A CA 1
ATOM 559 C C . CYS A 1 79 ? 3.346 -4.891 -10.127 1.00 87.00 79 CYS A C 1
ATOM 561 O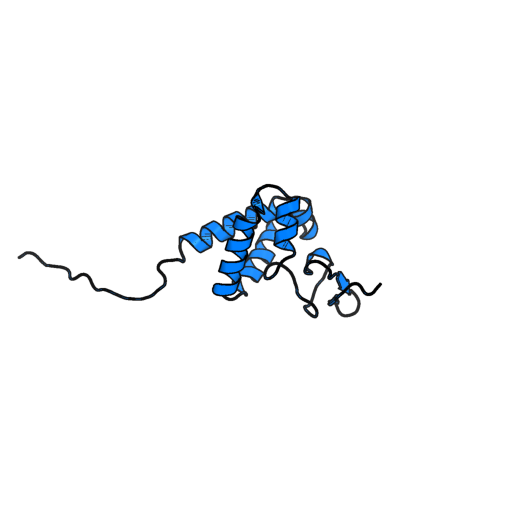 O . CYS A 1 79 ? 2.821 -4.090 -9.361 1.00 87.00 79 CYS A O 1
ATOM 563 N N . ALA A 1 80 ? 2.648 -5.519 -11.078 1.00 86.38 80 ALA A N 1
ATOM 564 C CA . ALA A 1 80 ? 1.215 -5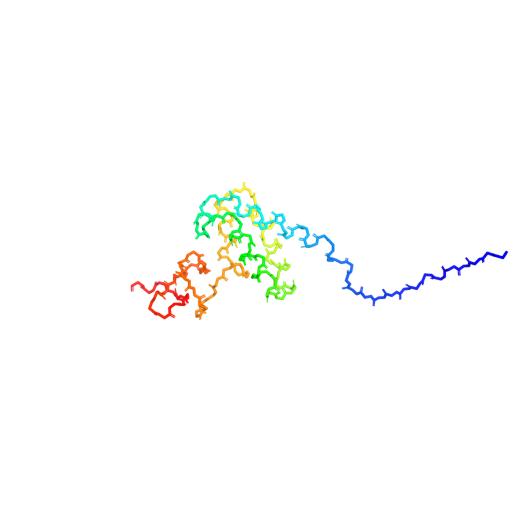.281 -11.243 1.00 86.38 80 ALA A CA 1
ATOM 565 C C . ALA A 1 80 ? 0.433 -5.732 -9.995 1.00 86.38 80 ALA A C 1
ATOM 567 O O . ALA A 1 80 ? -0.436 -5.018 -9.501 1.00 86.38 80 ALA A O 1
ATOM 568 N N . ARG A 1 81 ? 0.794 -6.891 -9.428 1.00 87.62 81 ARG A N 1
ATOM 569 C CA . ARG A 1 81 ? 0.184 -7.400 -8.190 1.00 87.62 81 ARG A CA 1
ATOM 570 C C . ARG A 1 81 ? 0.611 -6.605 -6.957 1.00 87.62 81 ARG A C 1
ATOM 572 O O . ARG A 1 81 ? -0.212 -6.376 -6.072 1.00 87.62 81 ARG A O 1
ATOM 579 N N . ALA A 1 82 ? 1.862 -6.153 -6.905 1.00 86.50 82 ALA A N 1
ATOM 580 C CA . ALA A 1 82 ? 2.352 -5.297 -5.828 1.00 86.50 82 ALA A CA 1
ATOM 581 C C . ALA A 1 82 ? 1.575 -3.975 -5.782 1.00 86.50 82 ALA A C 1
ATOM 583 O O . ALA A 1 82 ? 1.122 -3.563 -4.713 1.00 86.50 82 ALA A O 1
ATOM 584 N N . GLN A 1 83 ? 1.340 -3.368 -6.948 1.00 84.81 83 GLN A N 1
ATOM 585 C CA . GLN A 1 83 ? 0.546 -2.152 -7.086 1.00 84.81 83 GLN A CA 1
ATOM 586 C C . GLN A 1 83 ? -0.902 -2.356 -6.612 1.00 84.81 83 GLN A C 1
ATOM 588 O O . GLN A 1 83 ? -1.422 -1.533 -5.859 1.00 84.81 83 GLN A O 1
ATOM 593 N N . GLU A 1 84 ? -1.546 -3.474 -6.971 1.00 85.06 84 GLU A N 1
ATOM 594 C CA . GLU A 1 84 ? -2.885 -3.802 -6.457 1.00 85.06 84 GLU A CA 1
ATOM 595 C C . GLU A 1 84 ? -2.925 -3.818 -4.920 1.00 85.06 84 GLU A C 1
ATOM 597 O O . GLU A 1 84 ? -3.853 -3.273 -4.326 1.00 85.06 84 GLU A O 1
ATOM 602 N N . CYS A 1 85 ? -1.927 -4.416 -4.262 1.00 86.69 85 CYS A N 1
ATOM 603 C CA . CYS A 1 85 ? -1.853 -4.443 -2.800 1.00 86.69 85 CYS A CA 1
ATOM 604 C C . CYS A 1 85 ? -1.503 -3.086 -2.181 1.00 86.69 85 CYS A C 1
ATOM 606 O O . CYS A 1 85 ? -2.035 -2.748 -1.121 1.00 86.69 85 CYS A O 1
ATOM 608 N N . TYR A 1 86 ? -0.657 -2.293 -2.838 1.00 85.88 86 TYR A N 1
ATOM 609 C CA . TYR A 1 86 ? -0.347 -0.931 -2.416 1.00 85.88 86 TYR A CA 1
ATOM 610 C C . TYR A 1 86 ? -1.614 -0.062 -2.319 1.00 85.88 86 TYR A C 1
ATOM 612 O O . TYR A 1 86 ? -1.840 0.576 -1.288 1.00 85.88 86 TYR A O 1
ATOM 620 N N . HIS A 1 87 ? -2.499 -0.127 -3.318 1.00 88.06 87 HIS A N 1
ATOM 621 C CA . HIS A 1 87 ? -3.769 0.613 -3.340 1.00 88.06 87 HIS A CA 1
ATOM 622 C C . HIS A 1 87 ? -4.870 0.017 -2.440 1.00 88.06 87 HIS A C 1
ATOM 624 O O . HIS A 1 87 ? -6.053 0.338 -2.611 1.00 88.06 87 HIS A O 1
ATOM 630 N N . THR A 1 88 ? -4.509 -0.823 -1.462 1.00 89.00 88 THR A N 1
ATOM 631 C CA . THR A 1 88 ? -5.431 -1.319 -0.430 1.00 89.00 88 THR A CA 1
ATOM 632 C C . THR A 1 88 ? -5.074 -0.798 0.963 1.00 89.00 88 THR A C 1
ATOM 634 O O . THR A 1 88 ? -3.898 -0.630 1.282 1.00 89.00 88 THR A O 1
ATOM 637 N N . PRO A 1 89 ? -6.065 -0.520 1.831 1.00 89.38 89 PRO A N 1
ATOM 638 C CA . PRO A 1 89 ? -5.776 -0.092 3.193 1.00 89.38 89 PRO A CA 1
ATOM 639 C C . PRO A 1 89 ? -4.962 -1.153 3.954 1.00 89.38 89 PRO A C 1
ATOM 641 O O . PRO A 1 89 ? -5.268 -2.340 3.826 1.00 89.38 89 PRO A O 1
ATOM 644 N N . PRO A 1 90 ? -3.994 -0.758 4.801 1.00 90.12 90 PRO A N 1
ATOM 645 C CA . PRO A 1 90 ? -3.731 0.606 5.260 1.00 90.12 90 PRO A CA 1
ATOM 646 C C . PRO A 1 90 ? -2.662 1.362 4.452 1.00 90.12 90 PRO A C 1
ATOM 648 O O . PRO A 1 90 ? -2.307 2.471 4.835 1.00 90.12 90 PRO A O 1
ATOM 651 N N . THR A 1 91 ? -2.119 0.799 3.369 1.00 89.50 91 THR A N 1
ATOM 652 C CA . THR A 1 91 ? -1.007 1.419 2.623 1.00 89.50 91 THR A CA 1
ATOM 653 C C . THR A 1 91 ? -1.439 2.557 1.700 1.00 89.50 91 THR A C 1
ATOM 655 O O . THR A 1 91 ? -0.609 3.368 1.299 1.00 89.50 91 THR A O 1
ATOM 658 N N . CYS A 1 92 ? -2.738 2.708 1.444 1.00 90.81 92 CYS A N 1
ATOM 659 C CA . CYS A 1 92 ? -3.337 3.810 0.691 1.00 90.81 92 CYS A CA 1
ATOM 660 C C . CYS A 1 92 ? -4.197 4.735 1.576 1.00 90.81 92 CYS A C 1
ATOM 662 O O . CYS A 1 92 ? -4.591 4.371 2.686 1.00 90.81 92 CYS A O 1
ATOM 664 N N . ARG A 1 93 ? -4.503 5.936 1.074 1.00 90.81 93 ARG A N 1
ATOM 665 C CA . ARG A 1 93 ? -5.364 6.923 1.731 1.00 90.81 93 ARG A CA 1
ATOM 666 C C . ARG A 1 93 ? -6.819 6.702 1.327 1.00 90.81 93 ARG A C 1
ATOM 668 O O . ARG A 1 93 ? -7.149 6.654 0.144 1.00 90.81 93 ARG A O 1
ATOM 675 N N . SER A 1 94 ? -7.677 6.548 2.325 1.00 91.44 94 SER A N 1
ATOM 676 C CA . SER A 1 94 ? -9.124 6.419 2.156 1.00 91.44 94 SER A CA 1
ATOM 677 C C . SER A 1 94 ? -9.767 7.757 1.789 1.00 91.44 94 SER A C 1
ATOM 679 O O . SER A 1 94 ? -9.143 8.813 1.894 1.00 91.44 94 SER A O 1
ATOM 681 N N . ASP A 1 95 ? -11.035 7.704 1.392 1.00 91.38 95 ASP A N 1
ATOM 682 C CA . ASP A 1 95 ? -11.843 8.881 1.075 1.00 91.38 95 ASP A CA 1
ATOM 683 C C . ASP A 1 95 ? -11.822 9.912 2.224 1.00 91.38 95 ASP A C 1
ATOM 685 O O . ASP A 1 95 ? -11.906 9.557 3.404 1.00 91.38 95 ASP A O 1
ATOM 689 N N . GLY A 1 96 ? -11.624 11.183 1.875 1.00 90.25 96 GLY A N 1
ATOM 690 C CA . GLY A 1 96 ? -11.501 12.308 2.801 1.00 90.25 96 GLY A CA 1
ATOM 691 C C . GLY A 1 96 ? -10.132 12.474 3.473 1.00 90.25 96 GLY A C 1
ATOM 692 O O . GLY A 1 96 ? -9.940 13.444 4.207 1.00 90.25 96 GLY A O 1
ATOM 693 N N . GLN A 1 97 ? -9.163 11.577 3.250 1.00 90.38 97 GLN A N 1
ATOM 694 C CA . GLN A 1 97 ? -7.811 11.733 3.801 1.00 90.38 97 GLN A CA 1
ATOM 695 C C . GLN A 1 97 ? -6.934 12.627 2.921 1.00 90.38 97 GLN A C 1
ATOM 697 O O . GLN A 1 97 ? -6.975 12.534 1.698 1.00 90.38 97 GLN A O 1
ATOM 702 N N . SER A 1 98 ? -6.099 13.457 3.551 1.00 90.94 98 SER A N 1
ATOM 703 C CA . SER A 1 98 ? -5.238 14.417 2.853 1.00 90.94 98 SER A CA 1
ATOM 704 C C . SER A 1 98 ? -4.207 13.747 1.956 1.00 90.94 98 SER A C 1
ATOM 706 O O . SER A 1 98 ? -3.452 12.918 2.449 1.00 90.94 98 SER A O 1
ATOM 708 N N . CYS A 1 99 ? -4.124 14.147 0.692 1.00 90.75 99 CYS A N 1
ATOM 709 C CA . CYS A 1 99 ? -3.211 13.617 -0.320 1.00 90.75 99 CYS A CA 1
ATOM 710 C C . CYS A 1 99 ? -2.493 14.757 -1.055 1.00 90.75 99 CYS A C 1
ATOM 712 O O . CYS A 1 99 ? -2.974 15.889 -1.084 1.00 90.75 99 CYS A O 1
ATOM 714 N N . GLY A 1 100 ? -1.344 14.456 -1.662 1.00 87.12 100 GLY A N 1
ATOM 715 C CA . GLY A 1 100 ? -0.663 15.345 -2.605 1.00 87.12 100 GLY A CA 1
ATOM 716 C C . GLY A 1 100 ? -0.775 14.902 -4.067 1.00 87.12 100 GLY A C 1
ATOM 717 O O . GLY A 1 100 ? -0.508 15.703 -4.959 1.00 87.12 100 GLY A O 1
ATOM 718 N N . LYS A 1 101 ? -1.142 13.640 -4.320 1.00 86.31 101 LYS A N 1
ATOM 719 C CA . LYS A 1 101 ? -1.240 13.026 -5.657 1.00 86.31 101 LYS A CA 1
ATOM 720 C C . LYS A 1 101 ? -2.149 11.797 -5.655 1.00 86.31 101 LYS A C 1
ATOM 722 O O . LYS A 1 101 ? -2.354 11.180 -4.609 1.00 86.31 101 LYS A O 1
ATOM 727 N N . ASP A 1 102 ? -2.641 11.425 -6.835 1.00 87.00 102 ASP A N 1
ATOM 728 C CA . ASP A 1 102 ? -3.611 10.337 -7.027 1.00 87.00 102 ASP A CA 1
ATOM 729 C C . ASP A 1 102 ? -3.109 8.986 -6.527 1.00 87.00 102 ASP A C 1
ATOM 731 O O . ASP A 1 102 ? -3.868 8.237 -5.914 1.00 87.00 102 ASP A O 1
ATOM 735 N N . SER A 1 103 ? -1.822 8.690 -6.727 1.00 82.38 103 SER A N 1
ATOM 736 C CA . SER A 1 103 ? -1.240 7.407 -6.335 1.00 82.38 103 SER A CA 1
ATOM 737 C C . SER A 1 103 ? -1.325 7.150 -4.834 1.00 82.38 103 SER A C 1
ATOM 739 O O . SER A 1 103 ? -1.477 6.003 -4.430 1.00 82.38 103 SER A O 1
ATOM 741 N N . GLU A 1 104 ? -1.355 8.193 -3.998 1.00 85.81 104 GLU A N 1
ATOM 742 C CA . GLU A 1 104 ? -1.499 8.022 -2.551 1.00 85.81 104 GLU A CA 1
ATOM 743 C C . GLU A 1 104 ? -2.866 7.487 -2.126 1.00 85.81 104 GLU A C 1
ATOM 745 O O . GLU A 1 104 ? -2.986 6.976 -1.004 1.00 85.81 104 GLU A O 1
ATOM 750 N N . CYS A 1 105 ? -3.878 7.632 -2.980 1.00 90.31 105 CYS A N 1
ATOM 751 C CA . CYS A 1 105 ? -5.256 7.275 -2.705 1.00 90.31 105 CYS A CA 1
ATOM 752 C C . CYS A 1 105 ? -5.530 5.788 -2.975 1.00 90.31 105 CYS A C 1
ATOM 754 O O . CYS A 1 105 ? -4.860 5.112 -3.760 1.00 90.31 105 CYS A O 1
ATOM 756 N N . CYS A 1 106 ? -6.508 5.239 -2.258 1.00 92.25 106 CYS A N 1
ATOM 757 C CA . CYS A 1 106 ? -6.932 3.856 -2.453 1.00 92.25 106 CYS A CA 1
ATOM 758 C C . CYS A 1 106 ? -7.572 3.646 -3.826 1.00 92.25 106 CYS A C 1
ATOM 760 O O . CYS A 1 106 ? -8.042 4.589 -4.457 1.00 92.25 106 CYS A O 1
ATOM 762 N N . ALA A 1 107 ? -7.617 2.390 -4.276 1.00 89.00 107 ALA A N 1
ATOM 763 C CA . ALA A 1 107 ? -8.179 2.043 -5.577 1.00 89.00 107 ALA A CA 1
ATOM 764 C C . ALA A 1 107 ? -9.584 2.650 -5.773 1.00 89.00 107 ALA A C 1
ATOM 766 O O . ALA A 1 107 ? -10.469 2.473 -4.934 1.00 89.00 107 ALA A O 1
ATOM 767 N N . GLY A 1 108 ? -9.779 3.347 -6.896 1.00 88.12 108 GLY A N 1
ATOM 768 C CA . GLY A 1 108 ? -11.032 4.039 -7.222 1.00 88.12 108 GLY A CA 1
ATOM 769 C C . GLY A 1 108 ? -11.151 5.463 -6.666 1.00 88.12 108 GLY A C 1
ATOM 770 O O . GLY A 1 108 ? -12.182 6.098 -6.875 1.00 88.12 108 GLY A O 1
ATOM 771 N N . LEU A 1 109 ? -10.118 5.972 -5.993 1.00 91.94 109 LEU A N 1
ATOM 772 C CA . LEU A 1 109 ? -10.031 7.350 -5.520 1.00 91.94 109 LEU A CA 1
ATOM 773 C C . LEU A 1 109 ? -8.914 8.091 -6.262 1.00 91.94 109 LEU A C 1
ATOM 775 O O . LEU A 1 109 ? -7.902 7.501 -6.634 1.00 91.94 109 LEU A O 1
ATOM 779 N N . VAL A 1 110 ? -9.098 9.394 -6.437 1.00 91.94 110 VAL A N 1
ATOM 780 C CA . VAL A 1 110 ? -8.097 10.328 -6.962 1.00 91.94 110 VAL A CA 1
ATOM 781 C C . VAL A 1 110 ? -7.859 11.426 -5.939 1.00 91.94 110 VAL A C 1
ATOM 783 O O . VAL A 1 110 ? -8.697 11.667 -5.065 1.00 91.94 110 VAL A O 1
ATOM 786 N N . CYS A 1 111 ? -6.715 12.087 -6.025 1.00 91.81 111 CYS A N 1
ATOM 787 C CA . CYS A 1 111 ? -6.421 13.208 -5.164 1.00 91.81 111 CYS A CA 1
ATOM 788 C C . CYS A 1 111 ? -7.053 14.470 -5.739 1.00 91.81 111 CYS A C 1
ATOM 790 O O . CYS A 1 111 ? -6.580 15.025 -6.731 1.00 91.81 111 CYS A O 1
ATOM 792 N N . ASP A 1 112 ? -8.121 14.950 -5.106 1.00 92.88 112 ASP A N 1
ATOM 793 C CA . ASP A 1 112 ? -8.687 16.240 -5.471 1.00 92.88 112 ASP A CA 1
ATOM 794 C C . ASP A 1 112 ? -7.727 17.340 -5.004 1.00 92.88 112 ASP A C 1
ATOM 796 O O . ASP A 1 112 ? -7.614 17.623 -3.810 1.00 92.88 112 ASP A O 1
ATOM 800 N N . LEU A 1 113 ? -7.010 17.948 -5.953 1.00 85.50 113 LEU A N 1
ATOM 801 C CA . LEU A 1 113 ? -6.010 18.988 -5.691 1.00 85.50 113 LEU A CA 1
ATOM 802 C C . LEU A 1 113 ? -6.614 20.288 -5.137 1.00 85.50 113 LEU A C 1
ATOM 804 O O . LEU A 1 113 ? -5.870 21.125 -4.631 1.00 85.50 113 LEU A O 1
ATOM 808 N N . GLY A 1 114 ? -7.935 20.482 -5.225 1.00 86.44 114 GLY A N 1
ATOM 809 C CA . GLY A 1 114 ? -8.612 21.631 -4.624 1.00 86.44 114 GLY A CA 1
ATOM 810 C C . GLY A 1 114 ? -8.579 21.586 -3.088 1.00 86.44 114 GLY A C 1
ATOM 811 O O . GLY A 1 114 ? -7.930 22.429 -2.468 1.00 86.44 114 GLY A O 1
ATOM 812 N N . PRO A 1 115 ? -9.272 20.622 -2.454 1.00 86.62 115 PRO A N 1
ATOM 813 C CA . PRO A 1 115 ? -9.229 20.382 -1.016 1.00 86.62 115 PRO A CA 1
ATOM 814 C C . PRO A 1 115 ? -7.981 19.609 -0.553 1.00 86.62 115 PRO A C 1
ATOM 816 O O . PRO A 1 115 ? -7.714 19.572 0.647 1.00 86.62 115 PRO A O 1
ATOM 819 N N . GLY A 1 116 ? -7.222 18.993 -1.465 1.00 92.06 116 GLY A N 1
ATOM 820 C CA . GLY A 1 116 ? -6.052 18.172 -1.152 1.00 92.06 116 GLY A CA 1
ATOM 821 C C . GLY A 1 116 ? -6.419 16.881 -0.428 1.00 92.06 116 GLY A C 1
ATOM 822 O O . GLY A 1 116 ? -5.733 16.508 0.522 1.00 92.06 116 GLY A O 1
ATOM 823 N N . VAL A 1 117 ? -7.528 16.234 -0.805 1.00 94.06 117 VAL A N 1
ATOM 824 C CA . VAL A 1 117 ? -7.998 14.983 -0.185 1.00 94.06 117 VAL A CA 1
ATOM 825 C C . VAL A 1 117 ? -8.360 13.936 -1.228 1.00 94.06 117 VAL A C 1
ATOM 827 O O . VAL A 1 117 ? -8.761 14.262 -2.343 1.00 94.06 117 VAL A O 1
ATOM 830 N N . CYS A 1 118 ? -8.232 12.666 -0.854 1.00 93.62 118 CYS A N 1
ATOM 831 C CA . CYS A 1 118 ? -8.683 11.565 -1.687 1.00 93.62 118 CYS A CA 1
ATOM 832 C C . CYS A 1 118 ? -10.203 11.595 -1.789 1.00 93.62 118 CYS A C 1
ATOM 834 O O . CYS A 1 118 ? -10.887 11.580 -0.768 1.00 93.62 118 CYS A O 1
ATOM 836 N N . ALA A 1 119 ? -10.718 11.611 -3.008 1.00 93.00 119 ALA A N 1
ATOM 837 C CA . ALA A 1 119 ? -12.141 11.575 -3.291 1.00 93.00 119 ALA A CA 1
ATOM 838 C C . ALA A 1 119 ? -12.404 10.629 -4.460 1.00 93.00 119 ALA A C 1
ATOM 840 O O . ALA A 1 119 ? -11.530 10.384 -5.296 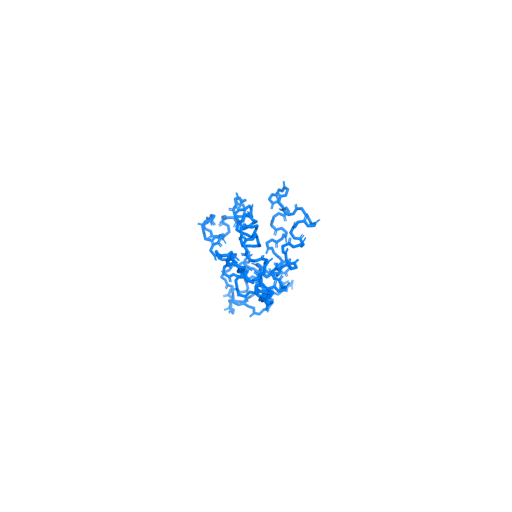1.00 93.00 119 ALA A O 1
ATOM 841 N N . SER A 1 120 ? -13.617 10.085 -4.536 1.00 86.75 120 SER A N 1
ATOM 842 C CA . SER A 1 120 ? -14.041 9.381 -5.748 1.00 86.75 120 SER A CA 1
ATOM 843 C C . SER A 1 120 ? -13.928 10.334 -6.935 1.00 86.75 120 SER A C 1
ATOM 845 O O . SER A 1 120 ? -14.425 11.460 -6.863 1.00 86.75 120 SER A O 1
ATOM 847 N N . SER A 1 121 ? -13.295 9.892 -8.023 1.00 68.62 121 SER A N 1
ATOM 848 C CA . SER A 1 121 ? -13.305 10.620 -9.290 1.00 68.62 121 SER A CA 1
ATOM 849 C C . SER A 1 121 ? -14.743 10.658 -9.806 1.00 68.62 121 SER A C 1
ATOM 851 O O . SER A 1 121 ? -15.208 9.751 -10.491 1.00 68.62 121 SER A O 1
ATOM 853 N N . GLY A 1 122 ? -15.497 11.679 -9.396 1.00 58.88 122 GLY A N 1
ATOM 854 C CA . GLY A 1 122 ? -16.808 11.967 -9.956 1.00 58.88 122 GLY A CA 1
ATOM 855 C C . GLY A 1 122 ? -16.646 12.175 -11.458 1.00 58.88 122 GLY A C 1
ATOM 856 O O . GLY A 1 122 ? -15.899 13.061 -11.869 1.00 58.88 122 GLY A O 1
ATOM 857 N N . GLY A 1 123 ? -17.272 11.301 -12.249 1.00 41.31 123 GLY A N 1
ATOM 858 C CA . GLY A 1 123 ? -17.334 11.424 -13.707 1.00 41.31 123 GLY A CA 1
ATOM 859 C C . GLY A 1 123 ? -18.096 12.657 -14.170 1.00 41.31 123 GLY A C 1
ATOM 860 O O . GLY A 1 123 ? -18.958 13.149 -13.405 1.00 41.31 123 GLY 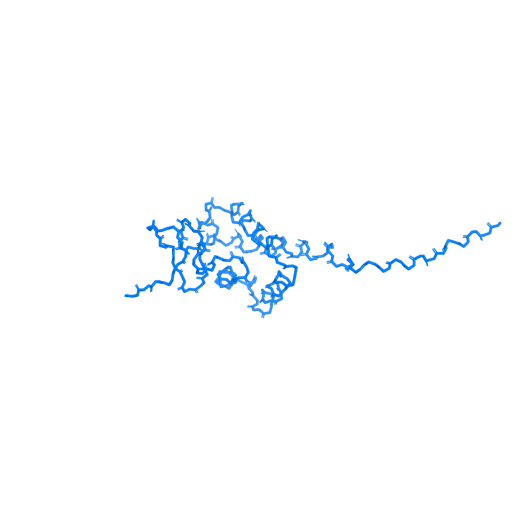A O 1
#

Radius of gyration: 18.84 Å; chains: 1; bounding box: 41×50×60 Å

Foldseek 3Di:
DDDDPDDPPDDDPPPDPVPLVVLQLVLQLLQQVQCVQQVVQVGSVSSSVLQVVLLVVDDPVQNVVLSVCCVVQVLSPDNVSSLLSCLDPPNAFEFFAAADFQSRHHPQWTQPNPVRTTHHPDD

Secondary structure (DSSP, 8-state):
------------S-TTTTHHHHHHHHHHHHHHTSHHHHHHHTSHHHHHHHHHHHHHHS-HHHHHHHHHHHHHTTTTS-HHHHHHHHTSTTTSBPTT-B-SSGGGBPTTEEEETTTTEEEE---

Sequence (123 aa):
MRSVFAVALLACGCAGLVGADEERQDVISLICVCDDVASDFGGAAACEAELSSRLDGASASTRSKWLDNFVAKKCGDNCARAQECYHTPPTCRSDGQSCGKDSECCAGLVCDLGPGVCASSGG